Protein AF-A0A7Y2DVP7-F1 (afdb_monomer)

Foldseek 3Di:
DDDPPVVVVPDDPVLVVLLVLLLVLLVVLLCCVVPDDVVVVQVVLAAWDDPDDDLPLPDDDDDPVLQSSLVSNVVSCVVDPDNSAQRSSQSSSSVVCVVVVFKKKKWWFWDQDPVRDIDIFIWMDTDNDTRTRDPPDDDTDTDIMHIDD

Sequence (149 aa):
MILQIGKLFGLSMENRLLAVEATILLFVARMAVISLPFRWIAKTLGEKENPKGEIDFSPKKPDLELNRIGWTIRRIGDLTPWNSNCLAQAITAQKMLARRGRASQMYFGLKHSDEGKMEAHAWLKSGDTILTGGSEFEPYTVVAVFRKG

Nearest PDB structures (foldseek):
  6j8n-assembly2_D  TM=3.976E-01  e=5.802E-01  Homo sapiens
  6j4s-assembly1_A  TM=3.382E-01  e=3.410E-01  Homo sapiens
  6jzc-assembly1_A  TM=3.363E-01  e=3.838E-01  Mus musculus
  3isr-assembly1_B  TM=5.010E-01  e=3.029E+00  Cytophaga hutchinsonii ATCC 33406
  4ckg-assembly1_B  TM=3.668E-01  e=1.250E+00  Homo sapiens

Structure (mmCIF, N/CA/C/O backbone):
data_AF-A0A7Y2DVP7-F1
#
_entry.id   AF-A0A7Y2DVP7-F1
#
loop_
_atom_site.group_PDB
_atom_site.id
_atom_site.type_symbol
_atom_site.label_atom_id
_atom_site.label_alt_id
_atom_site.label_comp_id
_atom_site.label_asym_id
_atom_site.label_entity_id
_atom_site.label_seq_id
_atom_site.pdbx_PDB_ins_code
_atom_site.Cartn_x
_atom_site.Cartn_y
_atom_site.Cartn_z
_atom_site.occupancy
_atom_site.B_iso_or_equiv
_atom_site.auth_seq_id
_atom_site.auth_comp_id
_atom_site.auth_asym_id
_atom_site.auth_atom_id
_atom_site.pdbx_PDB_model_num
ATOM 1 N N . MET A 1 1 ? 22.706 -8.706 16.097 1.00 42.28 1 MET A N 1
ATOM 2 C CA . MET A 1 1 ? 21.607 -7.755 15.823 1.00 42.28 1 MET A CA 1
ATOM 3 C C . MET A 1 1 ? 20.656 -7.800 17.012 1.00 42.28 1 MET A C 1
ATOM 5 O O . MET A 1 1 ? 19.849 -8.712 17.120 1.00 42.28 1 MET A O 1
ATOM 9 N N . ILE A 1 2 ? 20.912 -6.939 17.998 1.00 37.97 2 ILE A N 1
ATOM 10 C CA . ILE A 1 2 ? 20.378 -7.050 19.362 1.00 37.97 2 ILE A CA 1
ATOM 11 C C . ILE A 1 2 ? 18.898 -6.654 19.387 1.00 37.97 2 ILE A C 1
ATOM 13 O O . ILE A 1 2 ? 18.490 -5.630 18.845 1.00 37.97 2 ILE A O 1
ATOM 17 N N . LEU A 1 3 ? 18.116 -7.525 20.017 1.00 53.38 3 LEU A N 1
ATOM 18 C CA . LEU A 1 3 ? 16.676 -7.474 20.220 1.00 53.38 3 LEU A CA 1
ATOM 19 C C . LEU A 1 3 ? 16.247 -6.148 20.868 1.00 53.38 3 LEU A C 1
ATOM 21 O O . LEU A 1 3 ? 16.543 -5.902 22.032 1.00 53.38 3 LEU A O 1
ATOM 25 N N . GLN A 1 4 ? 15.445 -5.341 20.171 1.00 41.91 4 GLN A N 1
ATOM 26 C CA . GLN A 1 4 ? 14.555 -4.371 20.823 1.00 41.91 4 GLN A CA 1
ATOM 27 C C . GLN A 1 4 ? 13.140 -4.952 20.925 1.00 41.91 4 GLN A C 1
ATOM 29 O O . GLN A 1 4 ? 12.173 -4.415 20.393 1.00 41.91 4 GLN A O 1
ATOM 34 N N . ILE A 1 5 ? 13.018 -6.074 21.641 1.00 49.91 5 ILE A N 1
ATOM 35 C CA . ILE A 1 5 ? 11.725 -6.627 22.088 1.00 49.91 5 ILE A CA 1
ATOM 36 C C . ILE A 1 5 ? 11.109 -5.752 23.207 1.00 49.91 5 ILE A C 1
ATOM 38 O O . ILE A 1 5 ? 9.906 -5.800 23.456 1.00 49.91 5 ILE A O 1
ATOM 42 N N . GLY A 1 6 ? 11.894 -4.854 23.817 1.00 40.34 6 GLY A N 1
ATOM 43 C CA . GLY A 1 6 ? 11.486 -3.996 24.939 1.00 40.34 6 GLY A CA 1
ATOM 44 C C . GLY A 1 6 ? 10.380 -2.963 24.667 1.00 40.34 6 GLY A C 1
ATOM 45 O O . GLY A 1 6 ? 9.881 -2.370 25.616 1.00 40.34 6 GLY A O 1
ATOM 46 N N . LYS A 1 7 ? 9.942 -2.753 23.415 1.00 42.56 7 LYS A N 1
ATOM 47 C CA . LYS A 1 7 ? 8.802 -1.864 23.086 1.00 42.56 7 LYS A CA 1
ATOM 48 C C . LYS A 1 7 ? 7.487 -2.593 22.773 1.00 42.56 7 LYS A C 1
ATOM 50 O O . LYS A 1 7 ? 6.496 -1.936 22.472 1.00 42.56 7 LYS A O 1
ATOM 55 N N . LEU A 1 8 ? 7.436 -3.925 22.879 1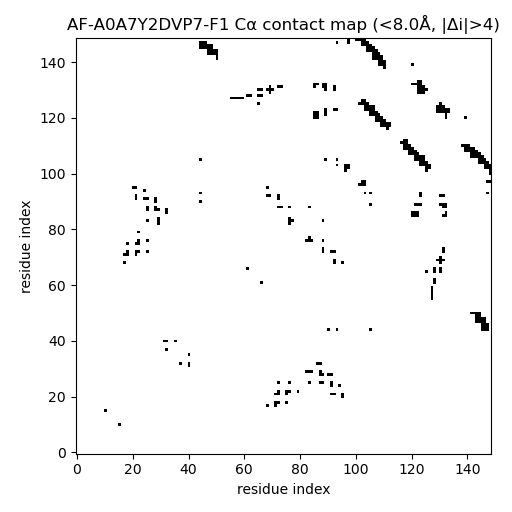.00 46.31 8 LEU A N 1
ATOM 56 C CA . LEU A 1 8 ? 6.194 -4.697 22.690 1.00 46.31 8 LEU A CA 1
ATOM 57 C C . LEU A 1 8 ? 5.341 -4.811 23.971 1.00 46.31 8 LEU A C 1
ATOM 59 O O . LEU A 1 8 ? 4.149 -5.115 23.897 1.00 46.31 8 LEU A O 1
ATOM 63 N N . PHE A 1 9 ? 5.907 -4.504 25.143 1.00 42.69 9 PHE A N 1
ATOM 64 C CA . PHE A 1 9 ? 5.218 -4.646 26.433 1.00 42.69 9 PHE A CA 1
ATOM 65 C C . PHE A 1 9 ? 4.430 -3.406 26.896 1.00 42.69 9 PHE A C 1
ATOM 67 O O . PHE A 1 9 ? 3.728 -3.486 27.896 1.00 42.69 9 PHE A O 1
ATOM 74 N N . GLY A 1 10 ? 4.461 -2.303 26.137 1.00 47.28 10 GLY A N 1
ATOM 75 C CA . GLY A 1 10 ? 3.663 -1.088 26.393 1.00 47.28 10 GLY A CA 1
ATOM 76 C C . GLY A 1 10 ? 2.590 -0.790 25.337 1.00 47.28 10 GLY A C 1
ATOM 77 O O . GLY A 1 10 ? 2.034 0.304 25.302 1.00 47.28 10 GLY A O 1
ATOM 78 N N . LEU A 1 11 ? 2.320 -1.723 24.422 1.00 55.59 11 LEU A N 1
ATOM 79 C CA . LEU A 1 11 ? 1.324 -1.517 23.375 1.00 55.59 11 LEU A CA 1
ATOM 80 C C . LEU A 1 11 ? -0.081 -1.665 23.969 1.00 55.59 11 LEU A C 1
ATOM 82 O O . LEU A 1 11 ? -0.493 -2.782 24.285 1.00 55.59 11 LEU A O 1
ATOM 86 N N . SER A 1 12 ? -0.805 -0.543 24.082 1.00 72.50 12 SER A N 1
ATOM 87 C CA . SER A 1 12 ? -2.268 -0.510 24.263 1.00 72.50 12 SER A CA 1
ATOM 88 C C . SER A 1 12 ? -2.931 -1.615 23.427 1.00 72.50 12 SER A C 1
ATOM 90 O O . SER A 1 12 ? -2.467 -1.904 22.322 1.00 72.50 12 SER A O 1
ATOM 92 N N . MET A 1 13 ? -4.002 -2.240 23.928 1.00 77.69 13 MET A N 1
ATOM 93 C CA . MET A 1 13 ? -4.701 -3.348 23.252 1.00 77.69 13 MET A CA 1
ATOM 94 C C . MET A 1 13 ? -4.975 -3.048 21.767 1.00 77.69 13 MET A C 1
ATOM 96 O O . MET A 1 13 ? -4.811 -3.902 20.900 1.00 77.69 13 MET A O 1
ATOM 100 N N . GLU A 1 14 ? -5.285 -1.792 21.464 1.00 79.12 14 GLU A N 1
ATOM 101 C CA . GLU A 1 14 ? -5.501 -1.280 20.115 1.00 79.12 14 GLU A CA 1
ATOM 102 C C . GLU A 1 14 ? -4.277 -1.445 19.188 1.00 79.12 14 GLU A C 1
ATOM 104 O O . GLU A 1 14 ? -4.415 -1.845 18.036 1.00 79.12 14 GLU A O 1
ATOM 109 N N . ASN A 1 15 ? -3.057 -1.217 19.688 1.00 83.38 15 ASN A N 1
ATOM 110 C CA . ASN A 1 15 ? -1.822 -1.449 18.929 1.00 83.38 15 ASN A CA 1
ATOM 111 C C . ASN A 1 15 ? -1.590 -2.932 18.633 1.00 83.38 15 ASN A C 1
ATOM 113 O O . ASN A 1 15 ? -1.084 -3.273 17.565 1.00 83.38 15 ASN A O 1
ATOM 117 N N . ARG A 1 16 ? -1.944 -3.815 19.573 1.00 87.62 16 ARG A N 1
ATOM 118 C CA . ARG A 1 16 ? -1.822 -5.264 19.370 1.00 87.62 16 ARG A CA 1
ATOM 119 C C . ARG A 1 16 ? -2.802 -5.742 18.307 1.00 87.62 16 ARG A C 1
ATOM 121 O O . ARG A 1 16 ? -2.403 -6.482 17.415 1.00 87.62 16 ARG A O 1
ATOM 128 N N . LEU A 1 17 ? -4.046 -5.267 18.359 1.00 90.38 17 LEU A N 1
ATOM 129 C CA . LEU A 1 17 ? -5.057 -5.569 17.346 1.00 90.38 17 LEU A CA 1
ATOM 130 C C . LEU A 1 17 ? -4.640 -5.064 15.962 1.00 90.38 17 LEU A C 1
ATOM 132 O O . LEU A 1 17 ? -4.722 -5.824 15.001 1.00 90.38 17 LEU A O 1
ATOM 136 N N . LEU A 1 18 ? -4.112 -3.838 15.867 1.00 92.62 18 LEU A N 1
ATOM 137 C CA . LEU A 1 18 ? -3.559 -3.299 14.621 1.00 92.62 18 LEU A CA 1
ATOM 138 C C . LEU A 1 18 ? -2.416 -4.160 14.071 1.00 92.62 18 LEU A C 1
ATOM 140 O O . LEU A 1 18 ? -2.377 -4.430 12.874 1.00 92.62 18 LEU A O 1
ATOM 144 N N . ALA A 1 19 ? -1.497 -4.609 14.929 1.00 92.44 19 ALA A N 1
ATOM 145 C CA . ALA A 1 19 ? -0.381 -5.457 14.520 1.00 92.44 19 ALA A CA 1
ATOM 146 C C . ALA A 1 19 ? -0.848 -6.836 14.028 1.00 92.44 19 ALA A C 1
ATOM 148 O O . ALA A 1 19 ? -0.364 -7.316 13.002 1.00 92.44 19 ALA A O 1
ATOM 149 N N . VAL A 1 20 ? -1.805 -7.461 14.721 1.00 94.31 20 VAL A N 1
ATOM 150 C CA . VAL A 1 20 ? -2.399 -8.743 14.307 1.00 94.31 20 VAL A CA 1
ATOM 151 C C . VAL A 1 20 ? -3.145 -8.586 12.982 1.00 94.31 20 VAL A C 1
ATOM 153 O O . VAL A 1 20 ? -2.931 -9.378 12.066 1.00 94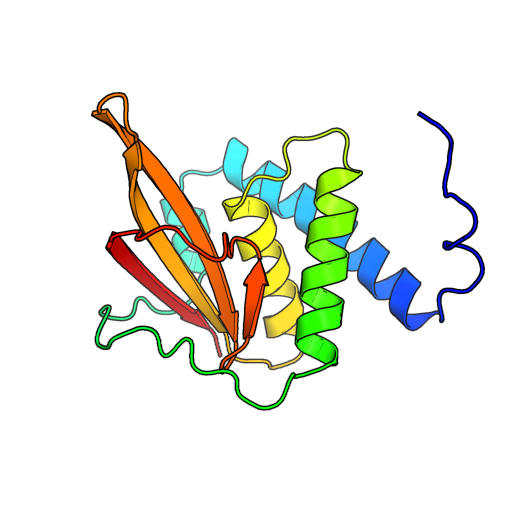.31 20 VAL A O 1
ATOM 156 N N . GLU A 1 21 ? -3.960 -7.538 12.846 1.00 96.31 21 GLU A N 1
ATOM 157 C CA . GLU A 1 21 ? -4.671 -7.215 11.606 1.00 96.31 21 GLU A CA 1
ATOM 158 C C . GLU A 1 21 ? -3.689 -7.022 10.443 1.00 96.31 21 GLU A C 1
ATOM 160 O O . GLU A 1 21 ? -3.843 -7.663 9.402 1.00 96.31 21 GLU A O 1
ATOM 165 N N . ALA A 1 22 ? -2.643 -6.211 10.635 1.00 95.44 22 ALA A N 1
ATOM 166 C CA . ALA A 1 22 ? -1.611 -5.980 9.630 1.00 95.44 22 ALA A CA 1
ATOM 167 C C . ALA A 1 22 ? -0.876 -7.274 9.255 1.00 95.44 22 ALA A C 1
ATOM 169 O O . ALA A 1 22 ? -0.656 -7.521 8.076 1.00 95.44 22 ALA A O 1
ATOM 170 N N . THR A 1 23 ? -0.546 -8.127 10.229 1.00 94.75 23 THR A N 1
ATOM 171 C CA . THR A 1 23 ? 0.152 -9.402 9.985 1.00 94.75 23 THR A CA 1
ATOM 172 C C . THR A 1 23 ? -0.690 -10.346 9.130 1.00 94.75 23 THR A C 1
ATOM 174 O O . THR A 1 23 ? -0.210 -10.863 8.120 1.00 94.75 23 THR A O 1
ATOM 177 N N . ILE A 1 24 ? -1.960 -10.541 9.501 1.00 95.75 24 ILE A N 1
ATOM 178 C CA . ILE A 1 24 ? -2.882 -11.417 8.767 1.00 95.75 24 ILE A CA 1
ATOM 179 C C . ILE A 1 24 ? -3.109 -10.875 7.356 1.00 95.75 24 ILE A C 1
ATOM 181 O O . ILE A 1 24 ? -3.021 -11.621 6.381 1.00 95.75 24 ILE A O 1
ATOM 185 N N . LEU A 1 25 ? -3.381 -9.575 7.225 1.00 96.44 25 LEU A N 1
ATOM 186 C CA . LEU A 1 25 ? -3.644 -8.969 5.926 1.00 96.44 25 LEU A CA 1
ATOM 187 C C . LEU A 1 25 ? -2.406 -8.945 5.029 1.00 96.44 25 LEU A C 1
ATOM 189 O O . LEU A 1 25 ? -2.561 -9.190 3.836 1.00 96.44 25 LEU A O 1
ATOM 193 N N . LEU A 1 26 ? -1.203 -8.740 5.575 1.00 95.06 26 LEU A N 1
ATOM 194 C CA . LEU A 1 26 ? 0.046 -8.845 4.816 1.00 95.06 26 LEU A CA 1
ATOM 195 C C . LEU A 1 26 ? 0.250 -10.254 4.279 1.00 95.06 26 LEU A C 1
ATOM 197 O O . LEU A 1 26 ? 0.570 -10.410 3.102 1.00 95.06 26 LEU A O 1
ATOM 201 N N . PHE A 1 27 ? 0.022 -11.274 5.109 1.00 94.75 27 PHE A N 1
ATOM 202 C CA . PHE A 1 27 ? 0.101 -12.662 4.669 1.00 94.75 27 PHE A CA 1
ATOM 203 C C . PHE A 1 27 ? -0.905 -12.943 3.543 1.00 94.75 27 PHE A C 1
ATOM 205 O O . PHE A 1 27 ? -0.526 -13.420 2.475 1.00 94.75 27 PHE A O 1
ATOM 212 N N . VAL A 1 28 ? -2.174 -12.566 3.725 1.00 95.25 28 VAL A N 1
ATOM 213 C CA . VAL A 1 28 ? -3.225 -12.754 2.710 1.00 95.25 28 VAL A CA 1
ATOM 214 C C . VAL A 1 28 ? -2.916 -11.983 1.425 1.00 95.25 28 VAL A C 1
ATOM 216 O O . VAL A 1 28 ? -3.047 -12.533 0.333 1.00 95.25 28 VAL A O 1
ATOM 219 N N . ALA A 1 29 ? -2.486 -10.724 1.529 1.00 94.38 29 ALA A N 1
ATOM 220 C CA . ALA A 1 29 ? -2.119 -9.901 0.382 1.00 94.38 29 ALA A CA 1
ATOM 221 C C . ALA A 1 29 ? -0.923 -10.499 -0.360 1.00 94.38 29 ALA A C 1
ATOM 223 O O . ALA A 1 29 ? -0.942 -10.578 -1.587 1.00 94.38 29 ALA A O 1
ATOM 224 N N . ARG A 1 30 ? 0.087 -10.989 0.367 1.00 93.62 30 ARG A N 1
ATOM 225 C CA . ARG A 1 30 ? 1.237 -11.666 -0.228 1.00 93.62 30 ARG A CA 1
ATOM 226 C C . ARG A 1 30 ? 0.815 -12.927 -0.971 1.00 93.62 30 ARG A C 1
ATOM 228 O O . ARG A 1 30 ? 1.202 -13.088 -2.126 1.00 93.62 30 ARG A O 1
ATOM 235 N N . MET A 1 31 ? -0.003 -13.775 -0.348 1.00 94.44 31 MET A N 1
ATOM 236 C CA . MET A 1 31 ? -0.529 -14.987 -0.981 1.00 94.44 31 MET A CA 1
ATOM 237 C C . MET A 1 31 ? -1.337 -14.650 -2.235 1.00 94.44 31 MET A C 1
ATOM 239 O O . MET A 1 31 ? -1.139 -15.279 -3.271 1.00 94.44 31 MET A O 1
ATOM 243 N N . ALA A 1 32 ? -2.179 -13.616 -2.197 1.00 93.62 32 ALA A N 1
ATOM 244 C CA . ALA A 1 32 ? -2.923 -13.158 -3.368 1.00 93.62 32 ALA A CA 1
ATOM 245 C C . ALA A 1 32 ? -1.993 -12.683 -4.497 1.00 93.62 32 ALA A C 1
ATOM 247 O O . ALA A 1 32 ? -2.192 -13.071 -5.643 1.00 93.62 32 ALA A O 1
ATOM 248 N N . VAL A 1 33 ? -0.956 -11.898 -4.184 1.00 92.56 33 VAL A N 1
ATOM 249 C CA . VAL A 1 33 ? -0.002 -11.368 -5.176 1.00 92.56 33 VAL A CA 1
ATOM 250 C C . VAL A 1 33 ? 0.790 -12.475 -5.877 1.00 92.56 33 VAL A C 1
ATOM 252 O O . VAL A 1 33 ? 1.073 -12.340 -7.064 1.00 92.56 33 VAL A O 1
ATOM 255 N N . ILE A 1 34 ? 1.145 -13.559 -5.179 1.00 93.25 34 ILE A N 1
ATOM 256 C CA . ILE A 1 34 ? 1.909 -14.666 -5.785 1.00 93.25 34 ILE A CA 1
ATOM 257 C C . ILE A 1 34 ? 1.031 -15.708 -6.488 1.00 93.25 34 ILE A C 1
ATOM 259 O O . ILE A 1 34 ? 1.531 -16.415 -7.357 1.00 93.25 34 ILE A O 1
ATOM 263 N N . SER A 1 35 ? -0.244 -15.839 -6.105 1.00 94.50 35 SER A N 1
ATOM 264 C CA . SER A 1 35 ? -1.124 -16.911 -6.601 1.00 94.50 35 SER A CA 1
ATOM 265 C C . SER A 1 35 ? -2.162 -16.450 -7.622 1.00 94.50 35 SER A C 1
ATOM 267 O O . SER A 1 35 ? -2.611 -17.259 -8.433 1.00 94.50 35 SER A O 1
ATOM 269 N N . LEU A 1 36 ? -2.559 -15.174 -7.606 1.00 93.62 36 LEU A N 1
ATOM 270 C CA . LEU A 1 36 ? -3.640 -14.666 -8.445 1.00 93.62 36 LEU A CA 1
ATOM 271 C C . LEU A 1 36 ? -3.114 -13.769 -9.570 1.00 93.62 36 LEU A C 1
ATOM 273 O O . LEU A 1 36 ? -2.254 -12.916 -9.344 1.00 93.62 36 LEU A O 1
ATOM 277 N N . PRO A 1 37 ? -3.695 -13.857 -10.779 1.00 93.88 37 PRO A N 1
ATOM 278 C CA . PRO A 1 37 ? -3.425 -12.889 -11.831 1.00 93.88 37 PRO A CA 1
ATOM 279 C C . PRO A 1 37 ? -3.817 -11.471 -11.393 1.00 93.88 37 PRO A C 1
ATOM 281 O O . PRO A 1 37 ? -4.911 -11.266 -10.858 1.00 93.88 37 PRO A O 1
ATOM 284 N N . PHE A 1 38 ? -2.993 -10.469 -11.717 1.00 89.62 38 PHE A N 1
ATOM 285 C CA . PHE A 1 38 ? -3.203 -9.080 -11.282 1.00 89.62 38 PHE A CA 1
ATOM 286 C C . PHE A 1 38 ? -4.602 -8.529 -11.597 1.00 89.62 38 PHE A C 1
ATOM 288 O O . PHE A 1 38 ? -5.172 -7.817 -10.784 1.00 89.62 38 PHE A O 1
ATOM 295 N N . ARG A 1 39 ? -5.222 -8.919 -12.719 1.00 91.44 39 ARG A N 1
ATOM 296 C CA . ARG A 1 39 ? -6.617 -8.555 -13.061 1.00 91.44 39 ARG A CA 1
ATOM 297 C C . ARG A 1 39 ? -7.644 -8.887 -11.971 1.00 91.44 39 ARG A C 1
ATOM 299 O O . ARG A 1 39 ? -8.642 -8.185 -11.863 1.00 91.44 39 ARG A O 1
ATOM 306 N N . TRP A 1 40 ? -7.438 -9.942 -11.185 1.00 93.25 40 TRP A N 1
ATOM 307 C CA . TRP A 1 40 ? -8.342 -10.302 -10.087 1.00 93.25 40 TRP A CA 1
ATOM 308 C C . TRP A 1 40 ? -8.109 -9.397 -8.884 1.00 93.25 40 TRP A C 1
ATOM 310 O O . TRP A 1 40 ? -9.064 -8.904 -8.292 1.00 93.25 40 TRP A O 1
ATOM 320 N N . ILE A 1 41 ? -6.843 -9.106 -8.587 1.00 93.38 41 ILE A N 1
ATOM 321 C CA . ILE A 1 41 ? -6.453 -8.151 -7.549 1.00 93.38 41 ILE A CA 1
ATOM 322 C C . ILE A 1 41 ? -6.994 -6.761 -7.900 1.00 93.38 41 ILE A C 1
ATOM 324 O O . ILE A 1 41 ? -7.656 -6.151 -7.067 1.00 93.38 41 ILE A O 1
ATOM 328 N N . ALA A 1 42 ? -6.812 -6.312 -9.144 1.00 91.81 42 ALA A N 1
ATOM 329 C CA . ALA A 1 42 ? -7.247 -5.015 -9.657 1.00 91.81 42 ALA A CA 1
ATOM 330 C C . ALA A 1 42 ? -8.751 -4.772 -9.467 1.00 91.81 42 ALA A C 1
ATOM 332 O O . ALA A 1 42 ? -9.139 -3.688 -9.045 1.00 91.81 42 ALA A O 1
ATOM 333 N N . LYS A 1 43 ? -9.595 -5.796 -9.671 1.00 92.25 43 LYS A N 1
ATOM 334 C CA . LYS A 1 43 ? -11.044 -5.714 -9.395 1.00 92.25 43 LYS A CA 1
ATOM 335 C C . LYS A 1 43 ? -11.359 -5.390 -7.936 1.00 92.25 43 LYS A C 1
ATOM 337 O O . LYS A 1 43 ? -12.406 -4.829 -7.643 1.00 92.25 43 LYS A O 1
ATOM 342 N N . THR A 1 44 ? -10.466 -5.750 -7.017 1.00 93.75 44 THR A N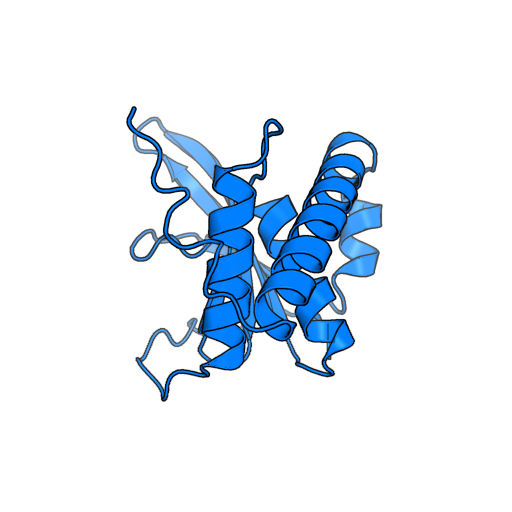 1
ATOM 343 C CA . THR A 1 44 ? -10.635 -5.455 -5.593 1.00 93.75 44 THR A CA 1
ATOM 344 C C . THR A 1 44 ? -10.094 -4.091 -5.194 1.00 93.75 44 THR A C 1
ATOM 346 O O . THR A 1 44 ? -10.348 -3.692 -4.065 1.00 93.75 44 THR A O 1
ATOM 349 N N . LEU A 1 45 ? -9.364 -3.373 -6.055 1.00 93.19 45 LEU A N 1
ATOM 350 C CA . LEU A 1 45 ? -8.705 -2.111 -5.691 1.00 93.19 45 LEU A CA 1
ATOM 351 C C . LEU A 1 45 ? -9.648 -0.905 -5.694 1.00 93.19 45 LEU A C 1
ATOM 353 O O . LEU A 1 45 ? -9.305 0.123 -5.116 1.00 93.19 45 LEU A O 1
ATOM 357 N N . GLY A 1 46 ? -10.841 -1.056 -6.266 1.00 92.62 46 GLY A N 1
ATOM 358 C CA . GLY A 1 46 ? -11.833 0.003 -6.405 1.00 92.62 46 GLY A CA 1
ATOM 359 C C . GLY A 1 46 ? -11.940 0.498 -7.844 1.00 92.62 46 GLY A C 1
ATOM 360 O O . GLY A 1 46 ? -11.593 -0.216 -8.787 1.00 92.62 46 GLY A O 1
ATOM 361 N N . GLU A 1 47 ? -12.453 1.709 -8.009 1.00 93.00 47 GLU A N 1
ATOM 362 C CA . GLU A 1 47 ? -12.705 2.307 -9.316 1.00 93.00 47 GLU A CA 1
ATOM 363 C C . GLU A 1 47 ? -11.415 2.871 -9.903 1.00 93.00 47 GLU A C 1
ATOM 365 O O . GLU A 1 47 ? -10.636 3.534 -9.215 1.00 93.00 47 GLU A O 1
ATOM 370 N N . LYS A 1 48 ? -11.172 2.596 -11.187 1.00 92.00 48 LYS A N 1
ATOM 371 C CA . LYS A 1 48 ? -10.019 3.150 -11.894 1.00 92.00 48 LYS A CA 1
ATOM 372 C C . LYS A 1 48 ? -10.254 4.640 -12.129 1.00 92.00 48 LYS A C 1
ATOM 374 O O . LYS A 1 48 ? -11.202 5.014 -12.814 1.00 92.00 48 LYS A O 1
ATOM 379 N N . GLU A 1 49 ? -9.356 5.469 -11.621 1.00 87.44 49 GLU A N 1
ATOM 380 C CA . GLU A 1 49 ? -9.355 6.907 -11.866 1.00 87.44 49 GLU A CA 1
ATOM 381 C C . GLU A 1 49 ? -8.369 7.254 -12.981 1.00 87.44 49 GLU A C 1
ATOM 383 O O . GLU A 1 49 ? -7.322 6.618 -13.148 1.00 87.44 49 GLU A O 1
ATOM 388 N N . ASN A 1 50 ? -8.691 8.296 -13.748 1.00 78.19 50 ASN A N 1
ATOM 3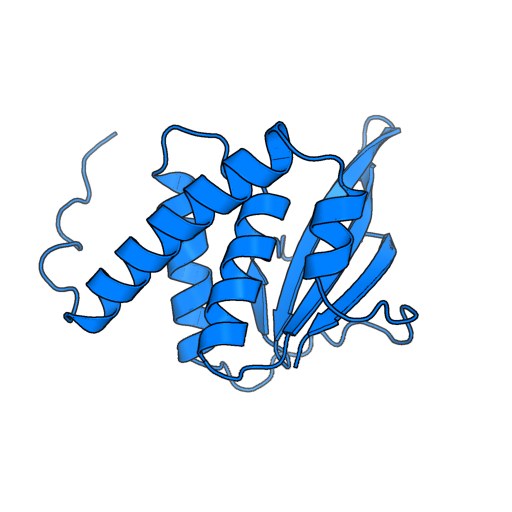89 C CA . ASN A 1 50 ? -7.688 8.916 -14.599 1.00 78.19 50 ASN A CA 1
ATOM 390 C C . ASN A 1 50 ? -6.674 9.621 -13.689 1.00 78.19 50 ASN A C 1
ATOM 392 O O . ASN A 1 50 ? -7.111 10.390 -12.830 1.00 78.19 50 ASN A O 1
ATOM 396 N N . PRO A 1 51 ? -5.359 9.412 -13.871 1.00 66.62 51 PRO A N 1
ATOM 397 C CA . PRO A 1 51 ? -4.339 10.177 -13.166 1.00 66.62 51 PRO A CA 1
ATOM 398 C C . PRO A 1 51 ? -4.417 11.640 -13.628 1.00 66.62 51 PRO A C 1
ATOM 400 O O . PRO A 1 51 ? -3.750 12.052 -14.571 1.00 66.62 51 PRO A O 1
ATOM 403 N N . LYS A 1 52 ? -5.318 12.418 -13.025 1.00 52.88 52 LYS A N 1
ATOM 404 C CA . LYS A 1 52 ? -5.460 13.856 -13.238 1.00 52.88 52 LYS A CA 1
ATOM 405 C C . LYS A 1 52 ? -4.967 14.564 -11.985 1.00 52.88 52 LYS A C 1
ATOM 407 O O . LYS A 1 52 ? -5.541 14.381 -10.916 1.00 52.88 52 LYS A O 1
ATOM 412 N N . GLY A 1 53 ? -3.944 15.393 -12.155 1.00 52.97 53 GLY A N 1
ATOM 413 C CA . GLY A 1 53 ? -3.425 16.278 -11.117 1.00 52.97 53 GLY A CA 1
ATOM 414 C C . GLY A 1 53 ? -2.039 15.883 -10.623 1.00 52.97 53 GLY A C 1
ATOM 415 O O . GLY A 1 53 ? -1.699 14.704 -10.523 1.00 52.97 53 GLY A O 1
ATOM 416 N N . GLU A 1 54 ? -1.244 16.903 -10.314 1.00 52.66 54 GLU A N 1
ATOM 417 C CA . GLU A 1 54 ? -0.038 16.757 -9.511 1.00 52.66 54 GLU A CA 1
ATOM 418 C C . GLU A 1 54 ? -0.427 16.164 -8.153 1.00 52.66 54 GLU A C 1
ATOM 420 O O . GLU A 1 54 ? -1.425 16.555 -7.538 1.00 52.66 54 GLU A O 1
ATOM 425 N N . ILE A 1 55 ? 0.338 15.175 -7.691 1.00 58.69 55 ILE A N 1
ATOM 426 C CA . ILE A 1 55 ? 0.179 14.679 -6.329 1.00 58.69 55 ILE A CA 1
ATOM 427 C C . ILE A 1 55 ? 0.635 15.820 -5.425 1.00 58.69 55 ILE A C 1
ATOM 429 O O . ILE A 1 55 ? 1.824 16.095 -5.335 1.00 58.69 55 ILE A O 1
ATOM 433 N N . ASP A 1 56 ? -0.311 16.491 -4.771 1.00 58.50 56 ASP A N 1
ATOM 434 C CA . ASP A 1 56 ? 0.025 17.474 -3.746 1.00 58.50 56 ASP A CA 1
ATOM 435 C C . ASP A 1 56 ? 0.750 16.745 -2.602 1.00 58.50 56 ASP A C 1
ATOM 437 O O . ASP A 1 56 ? 0.151 15.915 -1.902 1.00 58.50 56 ASP A O 1
ATOM 441 N N . PHE A 1 57 ? 2.056 16.996 -2.495 1.00 59.47 57 PHE A N 1
ATOM 442 C CA . PHE A 1 57 ? 2.939 16.523 -1.427 1.00 59.47 57 PHE A CA 1
ATOM 443 C C . PHE A 1 57 ? 3.077 17.563 -0.305 1.00 59.47 57 PHE A C 1
ATOM 445 O O . PHE A 1 57 ? 3.902 17.388 0.592 1.00 59.47 57 PHE A O 1
ATOM 452 N N . SER A 1 58 ? 2.305 18.657 -0.342 1.00 57.72 58 SER A N 1
ATOM 453 C CA . SER A 1 58 ? 2.397 19.704 0.670 1.00 57.72 58 SER A CA 1
ATOM 454 C C . SER A 1 58 ? 2.107 19.130 2.060 1.00 57.72 58 SER A C 1
ATOM 456 O O . SER A 1 58 ? 1.121 18.406 2.238 1.00 57.72 58 SER A O 1
ATOM 458 N N . PRO A 1 59 ? 2.926 19.457 3.074 1.00 50.97 59 PRO A N 1
ATOM 459 C CA . PRO A 1 59 ? 2.709 18.986 4.430 1.00 50.97 59 PRO A CA 1
ATOM 460 C C . PRO A 1 59 ? 1.414 19.590 4.982 1.00 50.97 59 PRO A C 1
ATOM 462 O O . PRO A 1 59 ? 1.352 20.767 5.336 1.00 50.97 59 PRO A O 1
ATOM 465 N N . LYS A 1 60 ? 0.359 18.774 5.051 1.00 65.44 60 LYS A N 1
ATOM 466 C CA . LYS A 1 60 ? -0.894 19.108 5.741 1.00 65.44 60 LYS A CA 1
ATOM 467 C C . LYS A 1 60 ? -0.948 18.410 7.100 1.00 65.44 60 LYS A C 1
ATOM 469 O O . LYS A 1 60 ? -0.083 17.600 7.430 1.00 65.44 60 LYS A O 1
ATOM 474 N N . LYS A 1 61 ? -1.934 18.778 7.932 1.00 68.56 61 LYS A N 1
ATOM 475 C CA . LYS A 1 61 ? -2.051 18.281 9.314 1.00 68.56 61 LYS A CA 1
ATOM 476 C C . LYS A 1 61 ? -1.935 16.747 9.348 1.00 68.56 61 LYS A C 1
ATOM 478 O O . LYS A 1 61 ? -2.705 16.083 8.653 1.00 68.56 61 LYS A O 1
ATOM 483 N N . PRO A 1 62 ? -1.015 16.187 10.150 1.00 69.56 62 PRO A N 1
ATOM 484 C CA . PRO A 1 62 ? -0.813 14.748 10.200 1.00 69.56 62 PRO A CA 1
ATOM 485 C C . PRO A 1 62 ? -2.047 14.057 10.783 1.00 69.56 62 PRO A C 1
ATOM 487 O O . PRO A 1 62 ? -2.460 14.349 11.906 1.00 69.56 62 PRO A O 1
ATOM 490 N N . ASP A 1 63 ? -2.612 13.107 10.039 1.00 86.69 63 ASP A N 1
ATOM 491 C CA . ASP A 1 63 ? -3.618 12.192 10.571 1.00 86.69 63 ASP A CA 1
ATOM 492 C C . ASP A 1 63 ? -2.898 11.101 11.379 1.00 86.69 63 ASP A C 1
ATOM 494 O O . ASP A 1 63 ? -2.199 10.237 10.837 1.00 86.69 63 ASP A O 1
ATOM 498 N N . LEU A 1 64 ? -3.018 11.180 12.706 1.00 87.44 64 LEU A N 1
ATOM 499 C CA . LEU A 1 64 ? -2.343 10.270 13.633 1.00 87.44 64 LEU A CA 1
ATOM 500 C C . LEU A 1 64 ? -2.770 8.810 13.434 1.00 87.44 64 LEU A C 1
ATOM 502 O O . LEU A 1 64 ? -1.947 7.913 13.618 1.00 87.44 64 LEU A O 1
ATOM 506 N N . GLU A 1 65 ? -4.021 8.559 13.040 1.00 89.44 65 GLU A N 1
ATOM 507 C CA . GLU A 1 65 ? -4.525 7.205 12.808 1.00 89.44 65 GLU A CA 1
ATOM 508 C C . GLU A 1 65 ? -3.918 6.620 11.527 1.00 89.44 65 GLU A C 1
ATOM 510 O O . GLU A 1 65 ? -3.372 5.514 11.553 1.00 89.44 65 GLU A O 1
ATOM 515 N N . LEU A 1 66 ? -3.925 7.382 10.425 1.00 91.56 66 LEU A N 1
ATOM 516 C CA . LEU A 1 66 ? -3.316 6.956 9.157 1.00 91.56 66 LEU A CA 1
ATOM 517 C C . LEU A 1 66 ? -1.812 6.705 9.310 1.00 91.56 66 LEU A C 1
ATOM 519 O O . LEU A 1 66 ? -1.298 5.691 8.829 1.00 91.56 66 LEU A O 1
ATOM 523 N N . ASN A 1 67 ? -1.116 7.588 10.031 1.00 89.44 67 ASN A N 1
ATOM 524 C CA . ASN A 1 67 ? 0.309 7.443 10.320 1.00 89.44 67 ASN A CA 1
ATOM 525 C C . ASN A 1 67 ? 0.602 6.197 11.154 1.00 89.44 67 ASN A C 1
ATOM 527 O O . ASN A 1 67 ? 1.549 5.466 10.859 1.00 89.44 67 ASN A O 1
ATOM 531 N N . ARG A 1 68 ? -0.225 5.924 12.167 1.00 90.88 68 ARG A N 1
ATOM 532 C CA . ARG A 1 68 ? -0.101 4.731 13.007 1.00 90.88 68 ARG A CA 1
ATOM 533 C C . ARG A 1 68 ? -0.316 3.457 12.196 1.00 90.88 68 ARG A C 1
ATOM 535 O O . ARG A 1 68 ? 0.512 2.557 12.284 1.00 90.88 68 ARG A O 1
ATOM 542 N N . ILE A 1 69 ? -1.357 3.400 11.363 1.00 93.94 69 ILE A N 1
ATOM 543 C CA . ILE A 1 69 ? -1.620 2.260 10.468 1.00 93.94 69 ILE A CA 1
ATOM 544 C C . ILE A 1 69 ? -0.441 2.049 9.511 1.00 93.94 69 ILE A C 1
ATOM 546 O O . ILE A 1 69 ? 0.097 0.944 9.436 1.00 93.94 69 ILE A O 1
ATOM 550 N N . GLY A 1 70 ? -0.003 3.103 8.817 1.00 93.06 70 GLY A N 1
ATOM 551 C CA . GLY A 1 70 ? 1.124 3.032 7.886 1.00 93.06 70 GLY A CA 1
ATOM 552 C C . GLY A 1 70 ? 2.414 2.567 8.564 1.00 93.06 70 GLY A C 1
ATOM 553 O O . GLY A 1 70 ? 3.093 1.671 8.063 1.00 93.06 70 GLY A O 1
ATOM 554 N N . TRP A 1 71 ? 2.723 3.109 9.746 1.00 91.38 71 TRP A N 1
ATOM 555 C CA . TRP A 1 71 ? 3.879 2.692 10.538 1.00 91.38 71 TRP A CA 1
ATOM 556 C C . TR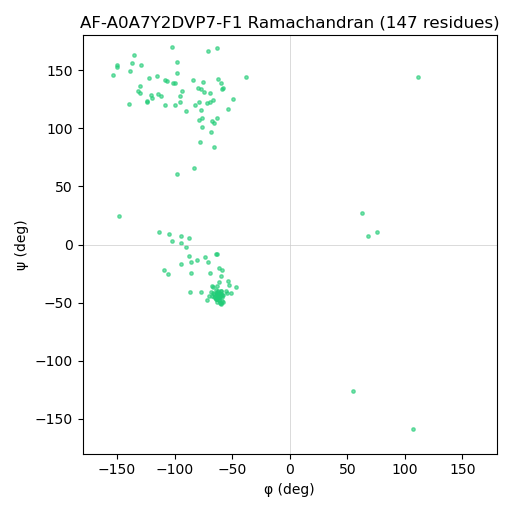P A 1 71 ? 3.790 1.224 10.962 1.00 91.38 71 TRP A C 1
ATOM 558 O O . TRP A 1 71 ? 4.764 0.491 10.796 1.00 91.38 71 TRP A O 1
ATOM 568 N N . THR A 1 72 ? 2.633 0.770 11.455 1.00 93.25 72 THR A N 1
ATOM 569 C CA . THR A 1 72 ? 2.431 -0.630 11.849 1.00 93.25 72 THR A CA 1
ATOM 570 C C . THR A 1 72 ? 2.631 -1.570 10.666 1.00 93.25 72 THR A C 1
ATOM 572 O O . THR A 1 72 ? 3.335 -2.564 10.808 1.00 93.25 72 THR A O 1
ATOM 575 N N . ILE A 1 73 ? 2.079 -1.256 9.492 1.00 94.50 73 ILE A N 1
ATOM 576 C CA . ILE A 1 73 ? 2.219 -2.110 8.304 1.00 94.50 73 ILE A CA 1
ATOM 577 C C . ILE A 1 73 ? 3.676 -2.201 7.862 1.00 94.50 73 ILE A C 1
ATOM 579 O O . ILE A 1 73 ? 4.159 -3.308 7.643 1.00 94.50 73 ILE A O 1
ATOM 583 N N . ARG A 1 74 ? 4.388 -1.068 7.779 1.00 91.38 74 ARG A N 1
ATOM 584 C CA . ARG A 1 74 ? 5.819 -1.053 7.433 1.00 91.38 74 ARG A CA 1
ATOM 585 C C . ARG A 1 74 ? 6.623 -1.881 8.430 1.00 91.38 74 ARG A C 1
ATOM 587 O O . ARG A 1 74 ? 7.354 -2.782 8.039 1.00 91.38 74 ARG A O 1
ATOM 594 N N . ARG A 1 75 ? 6.394 -1.654 9.728 1.00 90.88 75 ARG A N 1
ATOM 595 C CA . ARG A 1 75 ? 7.116 -2.356 10.789 1.00 90.88 75 ARG A CA 1
ATOM 596 C C . ARG A 1 75 ? 6.863 -3.859 10.778 1.00 90.88 75 ARG A C 1
ATOM 598 O O . ARG A 1 75 ? 7.797 -4.621 10.987 1.00 90.88 75 ARG A O 1
ATOM 605 N N . ILE A 1 76 ? 5.621 -4.290 10.571 1.00 91.12 76 ILE A N 1
ATOM 606 C CA . ILE A 1 76 ? 5.303 -5.715 10.449 1.00 91.12 76 ILE A CA 1
ATOM 607 C C . ILE A 1 76 ? 5.899 -6.277 9.157 1.00 91.12 76 ILE A C 1
ATOM 609 O O . ILE A 1 76 ? 6.480 -7.353 9.202 1.00 91.12 76 ILE A O 1
ATOM 613 N N . GLY A 1 77 ? 5.842 -5.543 8.044 1.00 89.94 77 GLY A N 1
ATOM 614 C CA . GLY A 1 77 ? 6.466 -5.936 6.780 1.00 89.94 77 GLY A CA 1
ATOM 615 C C . GLY A 1 77 ? 7.961 -6.239 6.917 1.00 89.94 77 GLY A C 1
ATOM 616 O O . GLY A 1 77 ? 8.412 -7.259 6.400 1.00 89.94 77 GLY A O 1
ATOM 617 N N . ASP A 1 78 ? 8.691 -5.427 7.685 1.00 86.00 78 ASP A N 1
ATOM 618 C CA . ASP A 1 78 ? 10.119 -5.632 7.979 1.00 86.00 78 ASP A CA 1
ATOM 619 C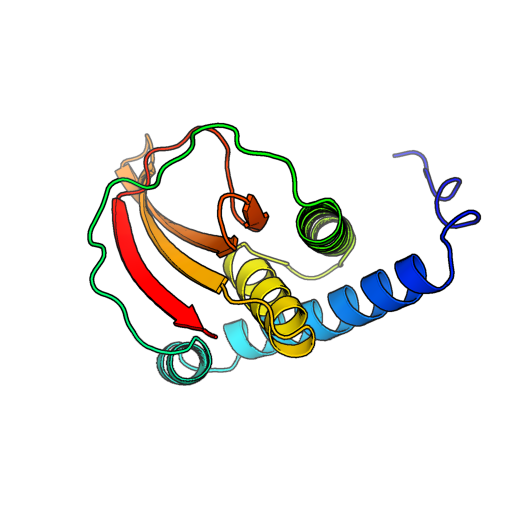 C . ASP A 1 78 ? 10.389 -6.849 8.886 1.00 86.00 78 ASP A C 1
ATOM 621 O O . ASP A 1 78 ? 11.491 -7.394 8.893 1.00 86.00 78 ASP A O 1
ATOM 625 N N . LEU A 1 79 ? 9.405 -7.258 9.695 1.00 86.19 79 LEU A N 1
ATOM 626 C CA . LEU A 1 79 ? 9.525 -8.361 10.657 1.00 86.19 79 LEU A CA 1
ATOM 627 C C . LEU A 1 79 ? 9.033 -9.702 10.104 1.00 86.19 79 LEU A C 1
ATOM 629 O O . LEU A 1 79 ? 9.312 -10.749 10.690 1.00 86.19 79 LEU A O 1
ATOM 633 N N . THR A 1 80 ? 8.267 -9.691 9.015 1.00 79.75 80 THR A N 1
ATOM 634 C CA . THR A 1 80 ? 7.734 -10.919 8.425 1.00 79.75 80 THR A CA 1
ATOM 635 C C . THR A 1 80 ? 8.813 -11.696 7.666 1.00 79.75 80 THR A C 1
ATOM 637 O O . THR A 1 80 ? 9.593 -11.091 6.937 1.00 79.75 80 THR A O 1
ATOM 640 N N . PRO A 1 81 ? 8.841 -13.040 7.760 1.00 72.75 81 PRO A N 1
ATOM 641 C CA . PRO A 1 81 ? 9.830 -13.862 7.056 1.00 72.75 81 PRO A CA 1
ATOM 642 C C . PRO A 1 81 ? 9.572 -13.964 5.543 1.00 72.75 81 PRO A C 1
ATOM 644 O O . PRO A 1 81 ? 10.408 -14.479 4.804 1.00 72.75 81 PRO A O 1
ATOM 647 N N . TRP A 1 82 ? 8.411 -13.509 5.065 1.00 75.69 82 TRP A N 1
ATOM 648 C CA . TRP A 1 82 ? 8.068 -13.456 3.646 1.00 75.69 82 TRP A CA 1
ATOM 649 C C . TRP A 1 82 ? 8.305 -12.058 3.067 1.00 75.69 82 TRP A C 1
ATOM 651 O O . TRP A 1 82 ? 8.258 -11.055 3.772 1.00 75.69 82 TRP A O 1
ATOM 661 N N . ASN A 1 83 ? 8.499 -11.978 1.748 1.00 73.06 83 ASN A N 1
ATOM 662 C CA . ASN A 1 83 ? 8.688 -10.702 1.058 1.00 73.06 83 ASN A CA 1
ATOM 663 C C . ASN A 1 83 ? 7.389 -9.867 1.066 1.00 73.06 83 ASN A C 1
ATOM 665 O O . ASN A 1 83 ? 6.505 -10.063 0.227 1.00 73.06 83 ASN A O 1
ATOM 669 N N . SER A 1 84 ? 7.286 -8.936 2.013 1.00 74.00 84 SER A N 1
ATOM 670 C CA . SER A 1 84 ? 6.211 -7.946 2.131 1.00 74.00 84 SER A CA 1
ATOM 671 C C . SER A 1 84 ? 6.487 -6.738 1.231 1.00 74.00 84 SER A C 1
ATOM 673 O O . SER A 1 84 ? 6.735 -5.631 1.706 1.00 74.00 84 SER A O 1
ATOM 675 N N . ASN A 1 85 ? 6.468 -6.964 -0.086 1.00 84.69 85 ASN A N 1
ATOM 676 C CA . ASN A 1 85 ? 6.745 -5.931 -1.084 1.00 84.69 85 ASN A CA 1
ATOM 677 C C . ASN A 1 85 ? 5.717 -4.780 -1.070 1.00 84.69 85 ASN A C 1
ATOM 679 O O . ASN A 1 85 ? 4.651 -4.867 -0.453 1.00 84.69 85 ASN A O 1
ATOM 683 N N . CYS A 1 86 ? 6.033 -3.700 -1.788 1.00 89.94 86 CYS A N 1
ATOM 684 C CA . CYS A 1 86 ? 5.227 -2.478 -1.843 1.00 89.94 86 CYS A CA 1
ATOM 685 C C . CYS A 1 86 ? 3.746 -2.738 -2.172 1.00 89.94 86 CYS A C 1
ATOM 687 O O . CYS A 1 86 ? 2.865 -2.198 -1.504 1.00 89.94 86 CYS A O 1
ATOM 689 N N . LEU A 1 87 ? 3.455 -3.643 -3.112 1.00 91.94 87 LEU A N 1
ATOM 690 C CA . LEU A 1 87 ? 2.084 -4.004 -3.473 1.00 91.94 87 LEU A CA 1
ATOM 691 C C . LEU A 1 87 ? 1.331 -4.704 -2.331 1.00 91.94 87 LEU A C 1
ATOM 693 O O . LEU A 1 87 ? 0.187 -4.350 -2.046 1.00 91.94 87 LEU A O 1
ATOM 697 N N . ALA A 1 88 ? 1.951 -5.675 -1.653 1.00 93.88 88 ALA A N 1
ATOM 698 C CA . ALA A 1 88 ? 1.318 -6.359 -0.525 1.00 93.88 88 ALA A CA 1
ATOM 699 C C . ALA A 1 88 ? 1.021 -5.387 0.632 1.00 93.88 88 ALA A C 1
ATOM 701 O O . ALA A 1 88 ? -0.061 -5.442 1.227 1.00 93.88 88 ALA A O 1
ATOM 702 N N . GLN A 1 89 ? 1.940 -4.456 0.909 1.00 95.06 89 GLN A N 1
ATOM 703 C CA . GLN A 1 89 ? 1.733 -3.404 1.907 1.00 95.06 89 GLN A CA 1
ATOM 704 C C . GLN A 1 89 ? 0.603 -2.444 1.504 1.00 95.06 89 GLN A C 1
ATOM 706 O O . GLN A 1 89 ? -0.278 -2.172 2.321 1.00 95.06 89 GLN A O 1
ATOM 711 N N . ALA A 1 90 ? 0.565 -1.999 0.243 1.00 95.12 90 ALA A N 1
ATOM 712 C CA . ALA A 1 90 ? -0.473 -1.102 -0.267 1.00 95.12 90 ALA A CA 1
ATOM 713 C C . ALA A 1 90 ? -1.873 -1.736 -0.211 1.00 95.12 90 ALA A C 1
ATOM 715 O O . ALA A 1 90 ? -2.823 -1.097 0.244 1.00 95.12 90 ALA A O 1
ATOM 716 N N . ILE A 1 91 ? -2.009 -3.010 -0.601 1.00 95.75 91 ILE A N 1
ATOM 717 C CA . ILE A 1 91 ? -3.272 -3.765 -0.489 1.00 95.75 91 ILE A CA 1
ATOM 718 C C . ILE A 1 91 ? -3.695 -3.899 0.975 1.00 95.75 91 ILE A C 1
ATOM 720 O O . ILE A 1 91 ? -4.873 -3.723 1.298 1.00 95.75 91 ILE A O 1
ATOM 724 N N . THR A 1 92 ? -2.745 -4.197 1.862 1.00 96.69 92 THR A N 1
ATOM 725 C CA . THR A 1 92 ? -3.010 -4.320 3.300 1.00 96.69 92 THR A CA 1
ATOM 726 C C . THR A 1 92 ? -3.531 -3.008 3.872 1.00 96.69 92 THR A C 1
ATOM 728 O O . THR A 1 92 ? -4.599 -2.993 4.484 1.00 96.69 92 THR A O 1
ATOM 731 N N . ALA A 1 93 ? -2.840 -1.901 3.598 1.00 96.25 93 ALA A N 1
ATOM 732 C CA . ALA A 1 93 ? -3.260 -0.574 4.026 1.00 96.25 93 ALA A CA 1
ATOM 733 C C . ALA A 1 93 ? -4.660 -0.239 3.496 1.00 96.25 93 ALA A C 1
ATOM 735 O O . ALA A 1 93 ? -5.513 0.202 4.262 1.00 96.25 93 ALA A O 1
ATOM 736 N N . GLN A 1 94 ? -4.948 -0.547 2.226 1.00 96.81 94 GLN A N 1
ATOM 737 C CA . GLN A 1 94 ? -6.249 -0.251 1.628 1.00 96.81 94 GLN A CA 1
ATOM 738 C C . GLN A 1 94 ? -7.378 -1.013 2.327 1.00 96.81 94 GLN A C 1
ATOM 740 O O . GLN A 1 94 ? -8.447 -0.461 2.576 1.00 96.81 94 GLN A O 1
ATOM 745 N N . LYS A 1 95 ? -7.147 -2.287 2.669 1.00 96.75 95 LYS A N 1
ATOM 746 C CA . LYS A 1 95 ? -8.117 -3.106 3.407 1.00 96.75 95 LYS A CA 1
ATOM 747 C C . LYS A 1 95 ? -8.328 -2.591 4.830 1.00 96.75 95 LYS A C 1
ATOM 749 O O . LYS A 1 95 ? -9.473 -2.532 5.272 1.00 96.75 95 LYS A O 1
ATOM 754 N N . MET A 1 96 ? -7.261 -2.199 5.527 1.00 96.94 96 MET A N 1
ATOM 755 C CA . MET A 1 96 ? -7.362 -1.628 6.875 1.00 96.94 96 MET A CA 1
ATOM 756 C C . MET A 1 96 ? -8.129 -0.301 6.876 1.00 96.94 96 MET A C 1
ATOM 758 O O . MET A 1 96 ? -8.937 -0.079 7.778 1.00 96.94 96 MET A O 1
ATOM 762 N N . LEU A 1 97 ? -7.931 0.547 5.861 1.00 95.94 97 LEU A N 1
ATOM 763 C CA . LEU A 1 97 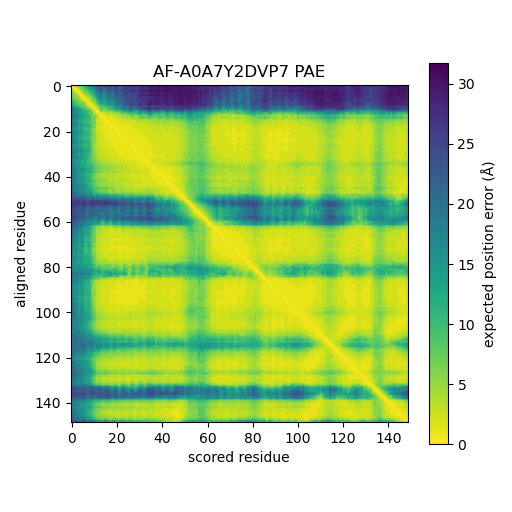? -8.659 1.808 5.700 1.00 95.94 97 LEU A CA 1
ATOM 764 C C . LEU A 1 97 ? -10.128 1.604 5.325 1.00 95.94 97 LEU A C 1
ATOM 766 O O . LEU A 1 97 ? -11.000 2.197 5.957 1.00 95.94 97 LEU A O 1
ATOM 770 N N . ALA A 1 98 ? -10.421 0.706 4.382 1.00 95.00 98 ALA A N 1
ATOM 771 C CA . ALA A 1 98 ? -11.797 0.398 3.992 1.00 95.00 98 ALA A CA 1
ATOM 772 C C . ALA A 1 98 ? -12.630 -0.126 5.176 1.00 95.00 98 ALA A C 1
ATOM 774 O O . ALA A 1 98 ? -13.768 0.287 5.369 1.00 95.00 98 ALA A O 1
ATOM 775 N N . ARG A 1 99 ? -12.043 -0.971 6.040 1.00 94.62 99 ARG A N 1
ATOM 776 C CA . ARG A 1 99 ? -12.692 -1.445 7.282 1.00 94.62 99 ARG A CA 1
ATOM 777 C C . ARG A 1 99 ? -13.029 -0.324 8.270 1.00 94.62 99 ARG A C 1
ATOM 779 O O . ARG A 1 99 ? -13.851 -0.531 9.154 1.00 94.62 99 ARG A O 1
ATOM 786 N N . ARG A 1 100 ? -12.374 0.828 8.138 1.00 93.50 100 ARG A N 1
ATOM 787 C CA . ARG A 1 100 ? -12.540 2.019 8.979 1.00 93.50 100 ARG A CA 1
ATOM 788 C C . ARG A 1 100 ? -13.333 3.125 8.270 1.00 93.50 100 ARG A C 1
ATOM 790 O O . ARG A 1 100 ? -13.372 4.241 8.772 1.00 93.50 100 ARG A O 1
ATOM 797 N N . GLY A 1 101 ? -13.929 2.844 7.104 1.00 93.12 101 GLY A N 1
ATOM 798 C CA . GLY A 1 101 ? -14.677 3.832 6.314 1.00 93.12 101 GLY A CA 1
ATOM 799 C C . GLY A 1 101 ? -13.814 4.995 5.813 1.00 93.12 101 GLY A C 1
ATOM 800 O O . GLY A 1 101 ? -14.304 6.114 5.668 1.00 93.12 101 GLY A O 1
ATOM 801 N N . ARG A 1 102 ? -12.507 4.767 5.623 1.00 92.94 102 ARG A N 1
ATOM 802 C CA . ARG A 1 102 ? -11.559 5.784 5.158 1.00 92.94 102 ARG A CA 1
ATOM 803 C C . ARG A 1 102 ? -11.308 5.613 3.663 1.00 92.94 102 ARG A C 1
ATOM 805 O O . ARG A 1 102 ? -10.786 4.583 3.228 1.00 92.94 102 ARG A O 1
ATOM 812 N N . ALA A 1 103 ? -11.618 6.660 2.901 1.00 93.06 103 ALA A N 1
ATOM 813 C CA . ALA A 1 103 ? -11.321 6.707 1.478 1.00 93.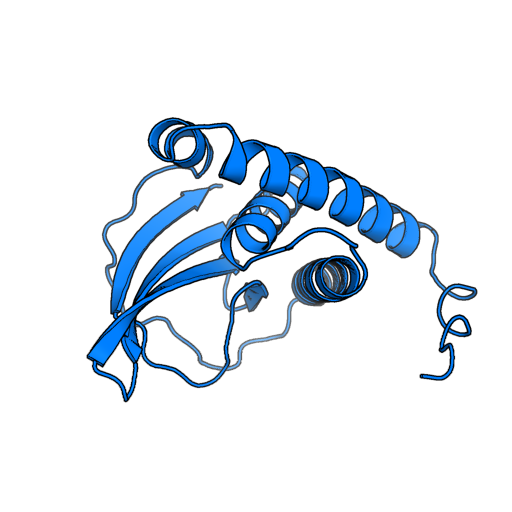06 103 ALA A CA 1
ATOM 814 C C . ALA A 1 103 ? -9.807 6.642 1.227 1.00 93.06 103 ALA A C 1
ATOM 816 O O . ALA A 1 103 ? -9.013 7.227 1.959 1.00 93.06 103 ALA A O 1
ATOM 817 N N . SER A 1 104 ? -9.397 5.945 0.173 1.00 93.38 104 SER A N 1
ATOM 818 C CA . SER A 1 104 ? -7.988 5.778 -0.177 1.00 93.38 104 SER A CA 1
ATOM 819 C C . SER A 1 104 ? -7.786 5.628 -1.680 1.00 93.38 104 SER A C 1
ATOM 821 O O . SER A 1 104 ? -8.677 5.194 -2.411 1.00 93.38 104 SER A O 1
ATOM 823 N N . GLN A 1 105 ? -6.591 5.986 -2.134 1.00 93.38 105 GLN A N 1
ATOM 824 C CA . GLN A 1 105 ? -6.161 5.910 -3.521 1.00 93.38 105 GLN A CA 1
ATOM 825 C C . GLN A 1 105 ? -4.884 5.078 -3.603 1.00 93.38 105 GLN A C 1
ATOM 827 O O . GLN A 1 105 ? -3.885 5.370 -2.940 1.00 93.38 105 GLN A O 1
ATOM 832 N N . MET A 1 106 ? -4.930 4.017 -4.404 1.00 93.88 106 MET A N 1
ATOM 833 C CA . MET A 1 106 ? -3.781 3.183 -4.724 1.00 93.88 106 MET A CA 1
ATOM 834 C C . MET A 1 106 ? -3.167 3.656 -6.029 1.00 93.88 106 MET A C 1
ATOM 836 O O . MET A 1 106 ? -3.838 3.675 -7.058 1.00 93.88 106 MET A O 1
ATOM 840 N N . TYR A 1 107 ? -1.892 4.001 -5.975 1.00 92.19 107 TYR A N 1
ATOM 841 C CA . TYR A 1 107 ? -1.126 4.489 -7.106 1.00 92.19 107 TYR A CA 1
ATOM 842 C C . TYR A 1 107 ? -0.166 3.409 -7.580 1.00 92.19 107 TYR A C 1
ATOM 844 O O . TYR A 1 107 ? 0.451 2.717 -6.769 1.00 92.19 107 TYR A O 1
ATOM 852 N N . PHE A 1 108 ? -0.026 3.309 -8.897 1.00 91.25 108 PHE A N 1
ATOM 853 C CA . PHE A 1 108 ? 0.979 2.497 -9.562 1.00 91.25 108 PHE A CA 1
ATOM 854 C C . PHE A 1 108 ? 1.852 3.405 -10.409 1.00 91.25 108 PHE A C 1
ATOM 856 O O . PHE A 1 108 ? 1.340 4.157 -11.245 1.00 91.25 108 PHE A O 1
ATOM 863 N N . GLY A 1 109 ? 3.158 3.316 -10.199 1.00 89.62 109 GLY A N 1
ATOM 864 C CA . GLY A 1 109 ? 4.140 4.113 -10.909 1.00 89.62 109 GLY A CA 1
ATOM 865 C C . GLY A 1 109 ? 5.250 3.268 -11.511 1.00 89.62 109 GLY A C 1
ATOM 866 O O . GLY A 1 109 ? 5.537 2.168 -11.036 1.00 89.62 109 GLY A O 1
ATOM 867 N N . LEU A 1 110 ? 5.861 3.800 -12.564 1.00 88.50 110 LEU A N 1
ATOM 868 C CA . LEU A 1 110 ? 7.039 3.238 -13.214 1.00 88.50 110 LEU A CA 1
ATOM 869 C C . LEU A 1 110 ? 8.163 4.273 -13.205 1.00 88.50 110 LEU A C 1
ATOM 871 O O . LEU A 1 110 ? 7.910 5.466 -13.388 1.00 88.50 110 LEU A O 1
ATOM 875 N N . LYS A 1 111 ? 9.399 3.817 -13.031 1.00 87.19 111 LYS A N 1
ATOM 876 C CA . LYS A 1 111 ? 10.604 4.617 -13.275 1.00 87.19 111 LYS A CA 1
ATOM 877 C C . LYS A 1 111 ? 11.631 3.786 -14.040 1.00 87.19 111 LYS A C 1
ATOM 879 O O . LYS A 1 111 ? 11.533 2.560 -14.073 1.00 87.19 111 LYS A O 1
ATOM 884 N N . HIS A 1 112 ? 12.607 4.457 -14.637 1.00 84.94 112 HIS A N 1
ATOM 885 C CA . HIS A 1 112 ? 13.829 3.801 -15.090 1.00 84.94 112 HIS A CA 1
ATOM 886 C C . HIS A 1 112 ? 14.866 3.930 -13.979 1.00 84.94 112 HIS A C 1
ATOM 888 O O . HIS A 1 112 ? 15.025 5.015 -13.424 1.00 84.94 112 HIS A O 1
ATOM 894 N N . SER A 1 113 ? 15.530 2.832 -13.635 1.00 81.31 113 SER A N 1
ATOM 895 C CA . SER A 1 113 ? 16.703 2.870 -12.770 1.00 81.31 113 SER A CA 1
ATOM 896 C C . SER A 1 113 ? 17.894 3.481 -13.510 1.00 81.31 113 SER A C 1
ATOM 898 O O . SER A 1 113 ? 17.892 3.563 -14.742 1.00 81.31 113 SER A O 1
ATOM 900 N N . ASP A 1 114 ? 18.944 3.837 -12.770 1.00 80.19 114 ASP A N 1
ATOM 901 C CA . ASP A 1 114 ? 20.207 4.332 -13.341 1.00 80.19 114 ASP A CA 1
ATOM 902 C C . ASP A 1 114 ? 20.862 3.313 -14.297 1.00 80.19 114 ASP A C 1
ATOM 904 O O . ASP A 1 114 ? 21.618 3.674 -15.194 1.00 80.19 114 ASP A O 1
ATOM 908 N N . GLU A 1 115 ? 20.521 2.028 -14.152 1.00 82.69 115 GLU A N 1
ATOM 909 C CA . GLU A 1 115 ? 20.948 0.930 -15.030 1.00 82.69 115 GLU A CA 1
ATOM 910 C C . GLU A 1 115 ? 20.025 0.728 -16.252 1.00 82.69 115 GLU A C 1
ATOM 912 O O . GLU A 1 115 ? 20.165 -0.254 -16.984 1.00 82.69 115 GLU A O 1
ATOM 917 N N . GLY A 1 116 ? 19.035 1.601 -16.459 1.00 81.38 116 GLY A N 1
ATOM 918 C CA . GLY A 1 116 ? 18.075 1.527 -17.564 1.00 81.38 116 GLY A CA 1
ATOM 919 C C . GLY A 1 116 ? 16.989 0.456 -17.408 1.00 81.38 116 GLY A C 1
ATOM 920 O O . GLY A 1 116 ? 16.251 0.190 -18.359 1.00 81.38 116 GLY A O 1
ATOM 921 N N . LYS A 1 117 ? 16.853 -0.172 -16.232 1.00 85.38 117 LYS A N 1
ATOM 922 C CA . LYS A 1 117 ? 15.798 -1.167 -15.971 1.00 85.38 117 LYS A CA 1
ATOM 923 C C . LYS A 1 117 ? 14.504 -0.474 -15.565 1.00 85.38 117 LYS A C 1
ATOM 925 O O . LYS A 1 117 ? 14.517 0.499 -14.821 1.00 85.38 117 LYS A O 1
ATOM 930 N N . MET A 1 118 ? 13.371 -0.999 -16.021 1.00 85.31 118 MET A N 1
ATOM 931 C CA . MET A 1 118 ? 12.062 -0.500 -15.604 1.00 85.31 118 MET A CA 1
ATOM 932 C C . MET A 1 118 ? 11.700 -1.045 -14.218 1.00 85.31 118 MET A C 1
ATOM 934 O O . MET A 1 118 ? 11.617 -2.259 -14.027 1.00 85.31 118 MET A O 1
ATOM 938 N N . GLU A 1 119 ? 11.442 -0.151 -13.269 1.00 87.31 119 GLU A N 1
ATOM 939 C CA . GLU A 1 119 ? 11.037 -0.481 -11.904 1.00 87.31 119 GLU A CA 1
ATOM 940 C C . GLU A 1 119 ? 9.589 -0.066 -11.658 1.00 87.31 119 GLU A C 1
ATOM 942 O O . GLU A 1 119 ? 9.203 1.081 -11.894 1.00 87.31 119 GLU A O 1
ATOM 947 N N . ALA A 1 120 ? 8.787 -1.015 -11.174 1.00 87.69 120 ALA A N 1
ATOM 948 C CA . ALA A 1 120 ? 7.389 -0.798 -10.838 1.00 87.69 120 ALA A CA 1
ATOM 949 C C . ALA A 1 120 ? 7.202 -0.630 -9.33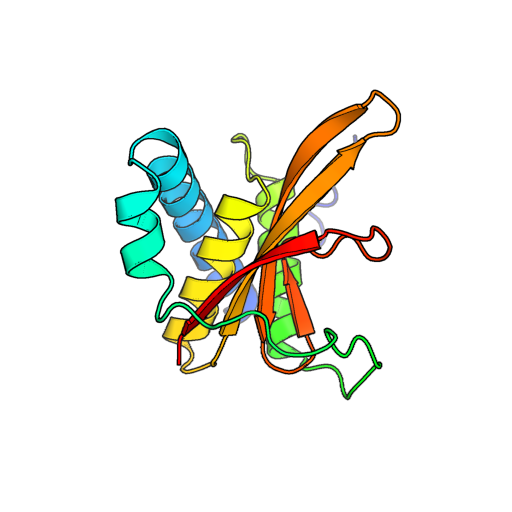8 1.00 87.69 120 ALA A C 1
ATOM 951 O O . ALA A 1 120 ? 7.765 -1.378 -8.536 1.00 87.69 120 ALA A O 1
ATOM 952 N N . HIS A 1 121 ? 6.340 0.313 -8.972 1.00 90.25 121 HIS A N 1
ATOM 953 C CA . HIS A 1 121 ? 6.079 0.634 -7.583 1.00 90.25 121 HIS A CA 1
ATOM 954 C C . HIS A 1 121 ? 4.605 0.882 -7.311 1.00 90.25 121 HIS A C 1
ATOM 956 O O . HIS A 1 121 ? 3.862 1.341 -8.180 1.00 90.25 121 HIS A O 1
ATOM 962 N N . ALA A 1 122 ? 4.189 0.565 -6.088 1.00 91.31 122 ALA A N 1
ATOM 963 C CA . ALA A 1 122 ? 2.825 0.751 -5.626 1.00 91.31 122 ALA A CA 1
ATOM 964 C C . ALA A 1 122 ? 2.821 1.437 -4.260 1.00 91.31 122 ALA A C 1
ATOM 966 O O . ALA A 1 122 ? 3.528 1.007 -3.346 1.00 91.31 122 ALA A O 1
ATOM 967 N N . TRP A 1 123 ? 1.998 2.471 -4.109 1.00 92.44 123 TRP A N 1
ATOM 968 C CA . TRP A 1 123 ? 1.806 3.163 -2.836 1.00 92.44 123 TRP A CA 1
ATOM 969 C C . TRP A 1 123 ? 0.335 3.467 -2.586 1.00 92.44 123 TRP A C 1
ATOM 971 O O . TRP A 1 123 ? -0.477 3.537 -3.510 1.00 92.44 123 TRP A O 1
ATOM 981 N N . LEU A 1 124 ? -0.014 3.630 -1.311 1.00 93.38 124 LEU A N 1
ATOM 982 C CA . LEU A 1 124 ? -1.362 4.008 -0.903 1.00 93.38 124 LEU A CA 1
ATOM 983 C C . LEU A 1 124 ? -1.355 5.387 -0.253 1.00 93.38 124 LEU A C 1
ATOM 985 O O . LEU A 1 124 ? -0.605 5.622 0.697 1.00 93.38 124 LEU A O 1
ATOM 989 N N . LYS A 1 125 ? -2.245 6.257 -0.727 1.00 90.88 125 LYS A N 1
ATOM 990 C CA . LYS A 1 125 ? -2.519 7.581 -0.167 1.00 90.88 125 LYS A CA 1
ATOM 991 C C . LYS A 1 125 ? -3.951 7.635 0.376 1.00 90.88 125 LYS A C 1
ATOM 993 O O . LYS A 1 125 ? -4.858 7.024 -0.185 1.00 90.88 125 LYS A O 1
ATOM 998 N N . SER A 1 126 ? -4.160 8.359 1.467 1.00 90.62 126 SER A N 1
ATOM 999 C CA . SER A 1 126 ? -5.482 8.699 2.006 1.00 90.62 126 SER A CA 1
ATOM 1000 C C . SER A 1 126 ? -5.447 10.146 2.476 1.00 90.62 126 SER A C 1
ATOM 1002 O O . SER A 1 126 ? -4.615 10.498 3.314 1.00 90.62 126 SER A O 1
ATOM 1004 N N . GLY A 1 127 ? -6.316 10.992 1.916 1.00 85.50 127 GLY A N 1
ATOM 1005 C CA . GLY A 1 127 ? -6.168 12.443 2.049 1.00 85.50 127 GLY A CA 1
ATOM 1006 C C . GLY A 1 127 ? -4.779 12.863 1.570 1.00 85.50 127 GLY A C 1
ATOM 1007 O O . GLY A 1 127 ? -4.368 12.471 0.485 1.00 85.50 127 GLY A O 1
ATOM 1008 N N . ASP A 1 128 ? -4.025 13.573 2.405 1.00 81.56 128 ASP A N 1
ATOM 1009 C CA . ASP A 1 128 ? -2.643 13.982 2.115 1.00 81.56 128 ASP A CA 1
ATOM 1010 C C . ASP A 1 128 ? -1.579 13.013 2.667 1.00 81.56 128 ASP A C 1
ATOM 1012 O O . ASP A 1 128 ? -0.385 13.241 2.506 1.00 81.56 128 ASP A O 1
ATOM 1016 N N . THR A 1 129 ? -1.980 11.912 3.312 1.00 85.88 129 THR A N 1
ATOM 1017 C CA . THR A 1 129 ? -1.042 10.980 3.960 1.00 85.88 129 THR A CA 1
ATOM 1018 C C . THR A 1 129 ? -0.687 9.820 3.038 1.00 85.88 129 THR A C 1
ATOM 1020 O O . THR A 1 129 ? -1.577 9.115 2.561 1.00 85.88 129 THR A O 1
ATOM 1023 N N . ILE A 1 130 ? 0.609 9.562 2.836 1.00 88.88 130 ILE A N 1
ATOM 1024 C CA . ILE A 1 130 ? 1.106 8.338 2.190 1.00 88.88 130 ILE A CA 1
ATOM 1025 C C . ILE A 1 130 ? 1.355 7.276 3.267 1.00 88.88 130 ILE A C 1
ATOM 1027 O O . ILE A 1 130 ? 2.213 7.428 4.134 1.00 88.88 130 ILE A O 1
ATOM 1031 N N . LEU A 1 131 ? 0.596 6.179 3.223 1.00 90.38 131 LEU A N 1
ATOM 1032 C CA . LEU A 1 131 ? 0.632 5.151 4.267 1.00 90.38 131 LEU A CA 1
ATOM 1033 C C . LEU A 1 131 ? 1.721 4.107 4.034 1.00 90.38 131 LEU A C 1
ATOM 1035 O O . LEU A 1 131 ? 2.364 3.653 4.975 1.00 90.38 131 LEU A O 1
ATOM 1039 N N . THR A 1 132 ? 1.909 3.671 2.795 1.00 89.88 132 THR A N 1
ATOM 1040 C CA . THR A 1 132 ? 2.829 2.580 2.435 1.00 89.88 132 THR A CA 1
ATOM 1041 C C . THR A 1 132 ? 3.357 2.819 1.034 1.00 89.88 132 THR A C 1
ATOM 1043 O O . THR A 1 132 ? 2.685 3.480 0.247 1.00 89.88 132 THR A O 1
ATOM 1046 N N . GLY A 1 133 ? 4.555 2.315 0.731 1.00 76.19 133 GLY A N 1
ATOM 1047 C CA . GLY A 1 133 ? 5.178 2.515 -0.578 1.00 76.19 133 GLY A CA 1
ATOM 1048 C C . GLY A 1 133 ? 5.605 3.961 -0.867 1.00 76.19 133 GLY A C 1
ATOM 1049 O O . GLY A 1 133 ? 6.016 4.255 -1.973 1.00 76.19 133 GLY A O 1
ATOM 1050 N N . GLY A 1 134 ? 5.549 4.895 0.079 1.00 66.38 134 GLY A N 1
ATOM 1051 C CA . GLY A 1 134 ? 6.173 6.205 -0.120 1.00 66.38 134 GLY A CA 1
ATOM 1052 C C . GLY A 1 134 ? 7.683 6.089 0.053 1.00 66.38 134 GLY A C 1
ATOM 1053 O O . GLY A 1 134 ? 8.142 6.029 1.188 1.00 66.38 134 GLY A O 1
ATOM 1054 N N . SER A 1 135 ? 8.451 6.029 -1.034 1.00 54.59 135 SER A N 1
ATOM 1055 C CA . SER A 1 135 ? 9.848 6.472 -0.988 1.00 54.59 135 SER A CA 1
ATOM 1056 C C . SER A 1 135 ? 9.816 7.985 -1.144 1.00 54.59 135 SER A C 1
ATOM 1058 O O . SER A 1 135 ? 9.283 8.477 -2.136 1.00 54.59 135 SER A O 1
ATOM 1060 N N . GLU A 1 136 ? 10.323 8.717 -0.159 1.00 50.75 136 GLU A N 1
ATOM 1061 C CA . GLU A 1 136 ? 10.098 10.159 -0.032 1.00 50.75 136 GLU A CA 1
ATOM 1062 C C . GLU A 1 136 ? 10.663 11.017 -1.184 1.00 50.75 136 GLU A C 1
ATOM 1064 O O . GLU A 1 136 ? 10.343 12.197 -1.228 1.00 50.75 136 GLU A O 1
ATOM 1069 N N . PHE A 1 137 ? 11.446 10.488 -2.140 1.00 49.81 137 PHE A N 1
ATOM 1070 C CA . PHE A 1 137 ? 12.201 11.350 -3.068 1.00 49.81 137 PHE A CA 1
ATOM 1071 C C . PHE A 1 137 ? 12.447 10.812 -4.490 1.00 49.81 137 PHE A C 1
ATOM 1073 O O . PHE A 1 137 ? 13.389 11.261 -5.136 1.00 49.81 137 PHE A O 1
ATOM 1080 N N . GLU A 1 138 ? 11.628 9.900 -5.030 1.00 61.12 138 GLU A N 1
ATOM 1081 C CA . GLU A 1 138 ? 11.856 9.397 -6.401 1.00 61.12 138 GLU A CA 1
ATOM 1082 C C . GLU A 1 138 ? 10.688 9.650 -7.372 1.00 61.12 138 GLU A C 1
ATOM 1084 O O . GLU A 1 138 ? 9.545 9.297 -7.061 1.00 61.12 138 GLU A O 1
ATOM 1089 N N . PRO A 1 139 ? 10.941 10.242 -8.560 1.00 70.44 139 PRO A N 1
ATOM 1090 C CA . PRO A 1 139 ? 9.894 10.605 -9.507 1.00 70.44 139 PRO A CA 1
ATOM 1091 C C . PRO A 1 139 ? 9.406 9.375 -10.285 1.00 70.44 139 PRO A C 1
ATOM 1093 O O . PRO A 1 139 ? 9.883 9.061 -11.375 1.00 70.44 139 PRO A O 1
ATOM 1096 N N . TYR A 1 140 ? 8.413 8.676 -9.740 1.00 81.75 140 TYR A N 1
ATOM 1097 C CA . TYR A 1 140 ? 7.665 7.677 -10.499 1.00 81.75 140 TYR A CA 1
ATOM 1098 C C . TYR A 1 140 ? 6.664 8.353 -11.441 1.00 81.75 140 TYR A C 1
ATOM 1100 O O . TYR A 1 140 ? 5.880 9.209 -11.031 1.00 81.75 140 TYR A O 1
ATOM 1108 N N . THR A 1 141 ? 6.613 7.899 -12.693 1.00 86.56 141 THR A N 1
ATOM 1109 C CA . THR A 1 141 ? 5.520 8.244 -13.609 1.00 86.56 141 THR A CA 1
ATOM 1110 C C . THR A 1 141 ? 4.295 7.418 -13.240 1.00 86.56 141 THR A C 1
ATOM 1112 O O . THR A 1 141 ? 4.322 6.190 -13.341 1.00 86.56 141 THR A O 1
ATOM 1115 N N . VAL A 1 142 ? 3.218 8.073 -12.804 1.00 88.62 142 VAL A N 1
ATOM 1116 C CA . VAL A 1 142 ? 1.961 7.400 -12.447 1.00 88.62 142 VAL A CA 1
ATOM 1117 C C . VAL A 1 142 ? 1.290 6.856 -13.705 1.00 88.62 142 VAL A C 1
ATOM 1119 O O . VAL A 1 142 ? 0.955 7.610 -14.615 1.00 88.62 142 VAL A O 1
ATOM 1122 N N . VAL A 1 143 ? 1.042 5.547 -13.731 1.00 89.81 143 VAL A N 1
ATOM 1123 C CA . VAL A 1 143 ? 0.390 4.857 -14.857 1.00 89.81 143 VAL A CA 1
ATOM 1124 C C . VAL A 1 143 ? -1.028 4.392 -14.540 1.00 89.81 143 VAL A C 1
ATOM 1126 O O . VAL A 1 143 ? -1.829 4.180 -15.452 1.00 89.81 143 VAL A O 1
ATOM 1129 N N . ALA A 1 144 ? -1.371 4.236 -13.259 1.00 90.31 144 ALA A N 1
ATOM 1130 C CA . ALA A 1 144 ? -2.728 3.912 -12.834 1.00 90.31 144 ALA A CA 1
ATOM 1131 C C . ALA A 1 144 ? -3.014 4.402 -11.413 1.00 90.31 144 ALA A C 1
ATOM 1133 O O . ALA A 1 144 ? -2.143 4.360 -10.543 1.00 90.31 144 ALA A O 1
ATOM 1134 N N . VAL A 1 145 ? -4.265 4.801 -11.182 1.00 92.31 145 VAL A N 1
ATOM 1135 C CA . VAL A 1 145 ? -4.801 5.131 -9.860 1.00 92.31 145 VAL A CA 1
ATOM 1136 C C . VAL A 1 145 ? -6.116 4.385 -9.666 1.00 92.31 145 VAL A C 1
ATOM 1138 O O . VAL A 1 145 ? -6.934 4.313 -10.584 1.00 92.31 145 VAL A O 1
ATOM 1141 N N . PHE A 1 146 ? -6.312 3.810 -8.483 1.00 94.19 146 PHE A N 1
ATOM 1142 C CA . PHE A 1 146 ? -7.558 3.162 -8.083 1.00 94.19 146 PHE A CA 1
ATOM 1143 C C . PHE A 1 146 ? -8.072 3.782 -6.793 1.00 94.19 146 PHE A C 1
ATOM 1145 O O . PHE A 1 146 ? -7.364 3.773 -5.785 1.00 94.19 146 PHE A O 1
ATOM 1152 N N . ARG A 1 147 ? -9.306 4.283 -6.806 1.00 92.88 147 ARG A N 1
ATOM 1153 C CA . ARG A 1 147 ? -9.959 4.861 -5.633 1.00 92.88 147 ARG A CA 1
ATOM 1154 C C . ARG A 1 147 ? -10.915 3.875 -4.991 1.00 92.88 147 ARG A C 1
ATOM 1156 O O . ARG A 1 147 ? -11.699 3.211 -5.662 1.00 92.88 147 ARG A O 1
ATOM 1163 N N . LYS A 1 148 ? -10.901 3.855 -3.662 1.00 92.88 148 LYS A N 1
ATOM 1164 C CA . LYS A 1 148 ? -11.878 3.154 -2.837 1.00 92.88 148 LYS A CA 1
ATOM 1165 C C . LYS A 1 148 ? -12.418 4.094 -1.763 1.00 92.88 148 LYS A C 1
ATOM 1167 O O . LYS A 1 148 ? -11.623 4.751 -1.095 1.00 92.88 148 LYS A O 1
ATOM 1172 N N . GLY A 1 149 ? -13.744 4.160 -1.647 1.00 82.31 149 GLY A N 1
ATOM 1173 C CA . GLY A 1 149 ? -14.487 4.895 -0.618 1.00 82.31 149 GLY A CA 1
ATOM 1174 C C . GLY A 1 149 ? -14.998 3.961 0.461 1.00 82.31 149 GLY A C 1
ATOM 1175 O O . GLY A 1 149 ? -15.403 2.837 0.090 1.00 82.31 149 GLY A O 1
#

Solvent-accessible surface area (backbone atoms only — not comparable to full-atom values): 8597 Å² total; per-residue (Å²): 137,84,83,79,66,83,68,69,85,75,54,54,71,66,54,51,50,51,47,52,51,40,50,54,35,34,53,51,32,38,52,43,65,77,74,45,62,63,73,63,58,50,68,72,49,44,50,78,46,78,88,74,74,81,83,72,79,69,92,64,87,80,55,66,67,57,50,50,53,20,49,46,41,53,56,46,35,76,68,45,97,56,84,55,45,42,56,22,44,20,52,27,50,52,52,59,32,47,79,66,73,38,49,35,37,40,39,32,26,40,36,68,46,99,86,69,46,81,44,79,48,28,24,22,32,38,89,80,45,67,38,29,53,69,66,95,83,68,87,53,48,76,78,45,32,22,39,35,109

pLDDT: mean 82.9, std 15.62, range [37.97, 96.94]

Mean predicted aligned error: 7.67 Å

Secondary structure (DSSP, 8-state):
----GGGSTT--HHHHHHHHHHHHHHHHHHHHHHHS-HHHHHHTS-EEEP--S------PPP-HHHHHHHHHHHHHHHHSSS---HHHHHHHHHHHHHTTT--EEEEEEEEE-TTS-EEEEEEEEETTEEEES--TT---EEEEEEEE-

Radius of gyration: 15.71 Å; Cα contacts (8 Å, |Δi|>4): 220; chains: 1; bounding box: 36×37×44 Å